Protein AF-A0A519V4B8-F1 (afdb_monomer_lite)

pLDDT: mean 92.97, std 6.03, range [62.62, 98.5]

Secondary structure (DSSP, 8-state):
-----HHHHHHHHH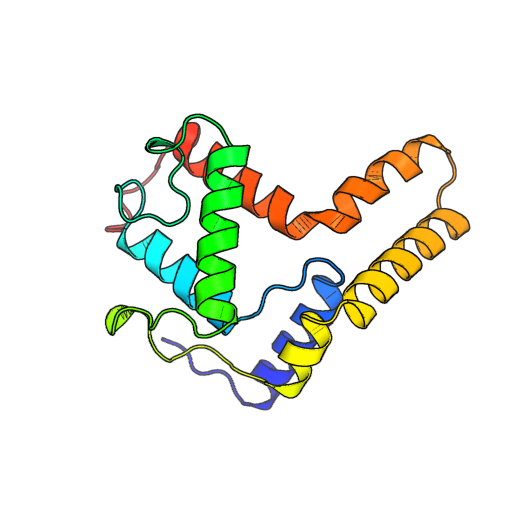HHHHHHGGG---HHHHHHHHHHHHHTTTSTT-TT-TTS-SSHHHHHHHHHHHHHHHHTT-SPPPGGG-S-S---HHHHHHHHSHHHHHHHHHHHHHHHHHH-SSGGGGGGHHHHHTHHHHHHHIIIIIHHHT---SS----

Radius of gyration: 17.46 Å; chains: 1; bounding box: 38×42×48 Å

Structure (mmCIF, N/CA/C/O backbone):
data_AF-A0A519V4B8-F1
#
_entry.id   AF-A0A519V4B8-F1
#
loop_
_atom_site.group_PDB
_atom_site.id
_atom_site.type_symbol
_atom_site.label_atom_id
_atom_site.label_alt_id
_atom_site.label_comp_id
_atom_site.label_asym_id
_atom_site.label_entity_id
_atom_site.label_seq_id
_atom_site.pdbx_PDB_ins_code
_atom_site.Cartn_x
_atom_site.Cartn_y
_atom_site.Cartn_z
_atom_site.occupancy
_atom_site.B_iso_or_equiv
_atom_site.auth_seq_id
_atom_site.auth_comp_id
_atom_site.auth_asym_id
_atom_site.auth_atom_id
_atom_site.pdbx_PDB_model_num
ATOM 1 N N . MET A 1 1 ? -24.255 -7.033 7.308 1.00 66.12 1 MET A N 1
ATOM 2 C CA . 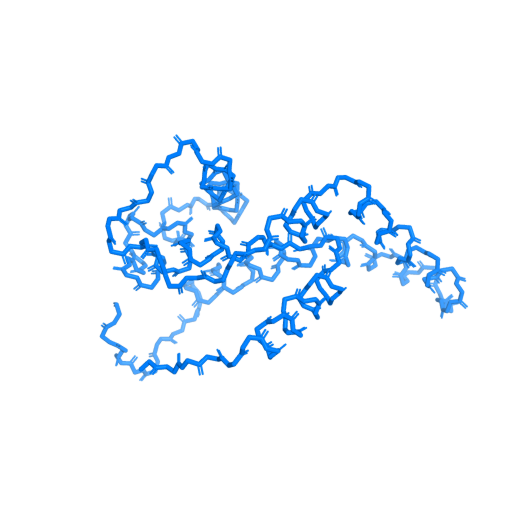MET A 1 1 ? -22.893 -7.616 7.275 1.00 66.12 1 MET A CA 1
ATOM 3 C C . MET A 1 1 ? -22.964 -8.951 6.543 1.00 66.12 1 MET A C 1
ATOM 5 O O . MET A 1 1 ? -23.899 -9.696 6.812 1.00 66.12 1 MET A O 1
ATOM 9 N N . PHE A 1 2 ? -22.061 -9.231 5.601 1.00 84.81 2 PHE A N 1
ATOM 10 C CA . PHE A 1 2 ? -22.017 -10.511 4.876 1.00 84.81 2 PHE A CA 1
ATOM 11 C C . PHE A 1 2 ? -20.913 -11.410 5.448 1.00 84.81 2 PHE A C 1
ATOM 13 O O . PHE A 1 2 ? -19.958 -10.909 6.041 1.00 84.81 2 PHE A O 1
ATOM 20 N N . LYS A 1 3 ? -21.041 -12.731 5.281 1.00 87.38 3 LYS A N 1
ATOM 21 C CA . LYS A 1 3 ? -20.014 -13.709 5.662 1.00 87.38 3 LYS A CA 1
ATOM 22 C C . LYS A 1 3 ? -19.508 -14.402 4.404 1.00 87.38 3 LYS A C 1
ATOM 24 O O . LYS A 1 3 ? -20.307 -14.908 3.622 1.00 87.38 3 LYS A O 1
ATOM 29 N N . MET A 1 4 ? -18.196 -14.391 4.207 1.00 90.38 4 MET A N 1
ATOM 30 C CA . MET A 1 4 ? -17.558 -15.055 3.079 1.00 90.38 4 MET A CA 1
ATOM 31 C C . MET A 1 4 ? -17.253 -16.513 3.440 1.00 90.38 4 MET A C 1
ATOM 33 O O . MET A 1 4 ? -16.837 -16.803 4.561 1.00 90.38 4 MET A O 1
ATOM 37 N N . GLU A 1 5 ? -17.472 -17.435 2.502 1.00 95.06 5 GLU A N 1
ATOM 38 C CA . GLU A 1 5 ? -17.044 -18.825 2.677 1.00 95.06 5 GLU A CA 1
ATOM 39 C C . GLU A 1 5 ? -15.507 -18.914 2.718 1.00 95.06 5 GLU A C 1
ATOM 41 O O . GLU A 1 5 ? -14.841 -18.173 1.985 1.00 95.06 5 GLU A O 1
ATOM 46 N N . PRO A 1 6 ? -14.912 -19.848 3.489 1.00 94.00 6 PRO A N 1
ATOM 47 C CA . PRO A 1 6 ? -13.459 -19.922 3.673 1.00 94.00 6 PRO A CA 1
ATOM 48 C C . PRO A 1 6 ? -12.660 -20.055 2.371 1.00 94.00 6 PRO A C 1
ATOM 50 O O . PRO A 1 6 ? -11.513 -19.619 2.296 1.00 94.00 6 PRO A O 1
ATOM 53 N N . PHE A 1 7 ? -13.250 -20.666 1.341 1.00 96.31 7 PHE A N 1
ATOM 54 C CA . PHE A 1 7 ? -12.639 -20.751 0.015 1.00 96.31 7 PHE A CA 1
ATOM 55 C C . PHE A 1 7 ? -12.452 -19.364 -0.610 1.00 96.31 7 PHE A C 1
ATOM 57 O O . PHE A 1 7 ? -11.348 -19.020 -1.031 1.00 96.31 7 PHE A O 1
ATOM 64 N N . TRP A 1 8 ? -13.519 -18.563 -0.642 1.00 95.88 8 TRP A N 1
ATOM 65 C CA . TRP A 1 8 ? -13.504 -17.241 -1.261 1.00 95.88 8 TRP A CA 1
ATOM 66 C C . TRP A 1 8 ? -12.639 -16.262 -0.476 1.00 95.88 8 TRP A C 1
ATOM 68 O O . TRP A 1 8 ? -11.915 -15.481 -1.087 1.00 95.88 8 TRP A O 1
ATOM 78 N N . GLU A 1 9 ? -12.632 -16.361 0.855 1.00 94.88 9 GLU A N 1
ATOM 79 C CA . GLU A 1 9 ? -11.761 -15.532 1.693 1.00 94.88 9 GLU A CA 1
ATOM 80 C C . GLU A 1 9 ? -10.293 -15.752 1.320 1.00 94.88 9 GLU A C 1
ATOM 82 O O . GLU A 1 9 ? -9.578 -14.801 1.005 1.00 94.88 9 GLU A O 1
ATOM 87 N N . LYS A 1 10 ? -9.867 -17.018 1.241 1.00 95.56 10 LYS A N 1
ATOM 88 C CA . LYS A 1 10 ? -8.503 -17.382 0.839 1.00 95.56 10 LYS A CA 1
ATOM 89 C C . LYS A 1 10 ? -8.187 -16.979 -0.598 1.00 95.56 10 LYS A C 1
ATOM 91 O O . LYS A 1 10 ? -7.086 -16.500 -0.864 1.00 95.56 10 LYS A O 1
ATOM 96 N N . PHE A 1 11 ? -9.135 -17.162 -1.515 1.00 96.69 11 PHE A N 1
ATOM 97 C CA . PHE A 1 11 ? -8.989 -16.763 -2.913 1.00 96.69 11 PHE A CA 1
ATOM 98 C C . PHE A 1 11 ? -8.705 -15.263 -3.040 1.00 96.69 11 PHE A C 1
ATOM 100 O O . PHE A 1 11 ? -7.704 -14.880 -3.646 1.00 96.69 11 PHE A O 1
ATOM 107 N N . PHE A 1 12 ? -9.524 -14.413 -2.414 1.00 96.25 12 PHE A N 1
ATOM 108 C CA . PHE A 1 12 ? -9.321 -12.965 -2.462 1.00 96.25 12 PHE A CA 1
ATOM 109 C C . PHE A 1 12 ? -8.062 -12.524 -1.717 1.00 96.25 12 PHE A C 1
ATOM 111 O O . PHE A 1 12 ? -7.394 -11.605 -2.181 1.00 96.25 12 PHE A O 1
ATOM 118 N N . TYR A 1 13 ? -7.678 -13.198 -0.630 1.00 96.31 13 TYR A N 1
ATOM 119 C CA . TYR A 1 13 ? -6.418 -12.919 0.068 1.00 96.31 13 TYR A CA 1
ATOM 120 C C . TYR A 1 13 ? -5.192 -13.175 -0.823 1.00 96.31 13 TYR A C 1
ATOM 122 O O . TYR A 1 13 ? -4.249 -12.384 -0.846 1.00 96.31 13 TYR A O 1
ATOM 130 N N . LEU A 1 14 ? -5.199 -14.273 -1.585 1.00 97.62 14 LEU A N 1
ATOM 131 C CA . LEU A 1 14 ? -4.115 -14.590 -2.517 1.00 97.62 14 LEU A CA 1
ATOM 132 C C . LEU A 1 14 ? -4.106 -13.645 -3.718 1.00 97.62 14 LEU A C 1
ATOM 134 O O . LEU A 1 14 ? -3.036 -13.189 -4.122 1.00 97.62 14 LEU A O 1
ATOM 138 N N . ILE A 1 15 ? -5.283 -13.309 -4.256 1.00 97.62 15 ILE A N 1
ATOM 139 C CA . ILE A 1 15 ? -5.388 -12.287 -5.299 1.00 97.62 15 ILE A CA 1
ATOM 140 C C . ILE A 1 15 ? -4.837 -10.963 -4.791 1.00 97.62 15 ILE A C 1
ATOM 142 O O . ILE A 1 15 ? -4.024 -10.375 -5.489 1.00 97.62 15 ILE A O 1
ATOM 146 N N . LEU A 1 16 ? -5.196 -10.538 -3.579 1.00 95.94 16 LEU A N 1
ATOM 147 C CA . LEU A 1 16 ? -4.684 -9.319 -2.959 1.00 95.94 16 LEU A CA 1
ATOM 148 C C . LEU A 1 16 ? -3.151 -9.314 -2.909 1.00 95.94 16 LEU A C 1
ATOM 150 O O . LEU A 1 16 ? -2.538 -8.326 -3.311 1.00 95.94 16 LEU A O 1
ATOM 154 N N . LEU A 1 17 ? -2.535 -10.414 -2.454 1.00 97.00 17 LEU A N 1
ATOM 155 C CA . LEU A 1 17 ? -1.076 -10.554 -2.415 1.00 97.00 17 LEU A CA 1
ATOM 156 C C . LEU A 1 17 ? -0.458 -10.328 -3.801 1.00 97.00 17 LEU A C 1
ATOM 158 O O . LEU A 1 17 ? 0.471 -9.532 -3.941 1.00 97.00 17 LEU A O 1
ATOM 162 N N . ILE A 1 18 ? -0.981 -11.015 -4.818 1.00 96.56 18 ILE A N 1
ATOM 163 C CA . ILE A 1 18 ? -0.433 -10.989 -6.179 1.00 96.56 18 ILE A CA 1
ATOM 164 C C . ILE A 1 18 ? -0.693 -9.638 -6.850 1.00 96.56 18 ILE A C 1
ATOM 166 O O . ILE A 1 18 ? 0.225 -9.044 -7.410 1.00 96.56 18 ILE A O 1
ATOM 170 N N . SER A 1 19 ? -1.926 -9.137 -6.784 1.00 95.12 19 SER A N 1
ATOM 171 C CA . SER A 1 19 ? -2.349 -7.930 -7.494 1.00 95.12 19 SER A CA 1
ATOM 172 C C . SER A 1 19 ? -1.758 -6.661 -6.891 1.00 95.12 19 SER A C 1
ATOM 174 O O . SER A 1 19 ? -1.494 -5.711 -7.621 1.00 95.12 19 SER A O 1
ATOM 176 N N . GLN A 1 20 ? -1.550 -6.620 -5.571 1.00 95.50 20 GLN A N 1
ATOM 177 C CA . GLN A 1 20 ? -0.864 -5.491 -4.941 1.00 95.50 20 GLN A CA 1
ATOM 178 C C . GLN A 1 20 ? 0.661 -5.619 -5.013 1.00 95.50 20 GLN A C 1
ATOM 180 O O . GLN A 1 20 ? 1.351 -4.599 -4.953 1.00 95.50 20 GLN A O 1
ATOM 185 N N . GLY A 1 21 ? 1.199 -6.835 -5.155 1.00 96.00 21 GLY A N 1
ATOM 186 C CA . GLY A 1 21 ? 2.622 -7.100 -5.371 1.00 96.00 21 GLY A CA 1
ATOM 187 C C . GLY A 1 21 ? 3.521 -6.363 -4.374 1.00 96.00 21 GLY A C 1
ATOM 188 O O . GLY A 1 21 ? 3.404 -6.548 -3.160 1.00 96.00 21 GLY A O 1
ATOM 189 N N . SER A 1 22 ? 4.397 -5.478 -4.868 1.00 95.75 22 SER A N 1
ATOM 190 C CA . SER A 1 22 ? 5.302 -4.674 -4.024 1.00 95.75 22 SER A CA 1
ATOM 191 C C . SER A 1 22 ? 4.588 -3.702 -3.077 1.00 95.75 22 SER A C 1
ATOM 193 O O . SER A 1 22 ? 5.196 -3.249 -2.105 1.00 95.75 22 SER A O 1
ATOM 195 N N . SER A 1 23 ? 3.320 -3.388 -3.349 1.00 95.44 23 SER A N 1
ATOM 196 C CA . SER A 1 23 ? 2.458 -2.481 -2.586 1.00 95.44 23 SER A CA 1
ATOM 197 C C . SER A 1 23 ? 1.481 -3.211 -1.656 1.00 95.44 23 SER A C 1
ATOM 199 O O . SER A 1 23 ? 0.570 -2.568 -1.144 1.00 95.44 23 SER A O 1
ATOM 201 N N . PHE A 1 24 ? 1.662 -4.517 -1.415 1.00 96.00 24 PHE A N 1
ATOM 202 C CA . PHE A 1 24 ? 0.815 -5.277 -0.492 1.00 96.00 24 PHE A CA 1
ATOM 203 C C . PHE A 1 24 ? 0.664 -4.575 0.866 1.00 96.00 24 PHE A C 1
ATOM 205 O O . PHE A 1 24 ? 1.661 -4.186 1.499 1.00 96.00 24 PHE A O 1
ATOM 212 N N . LEU A 1 25 ? -0.593 -4.440 1.290 1.00 95.06 25 LEU A N 1
ATOM 213 C CA . LEU A 1 25 ? -0.997 -3.980 2.612 1.00 95.06 25 LEU A CA 1
ATOM 214 C C . LEU A 1 25 ? -1.648 -5.131 3.377 1.00 95.06 25 LEU A C 1
ATOM 216 O O . LEU A 1 25 ? -2.570 -5.781 2.891 1.00 95.06 25 LEU A O 1
ATOM 220 N N . ASN A 1 26 ? -1.185 -5.339 4.605 1.00 96.31 26 ASN A N 1
ATOM 221 C CA . ASN A 1 26 ? -1.732 -6.317 5.528 1.00 96.31 26 ASN A CA 1
ATOM 222 C C . ASN A 1 26 ? -3.218 -6.004 5.810 1.00 96.31 26 ASN A C 1
ATOM 224 O O . ASN A 1 26 ? -3.515 -4.907 6.309 1.00 96.31 26 ASN A O 1
ATOM 228 N N . PRO A 1 27 ? -4.146 -6.943 5.544 1.00 95.88 27 PRO A N 1
ATOM 229 C CA . PRO A 1 27 ? -5.583 -6.713 5.685 1.00 95.88 27 PRO A CA 1
ATOM 230 C C . PRO A 1 27 ? -6.021 -6.256 7.070 1.00 95.88 27 PRO A C 1
ATOM 232 O O . PRO A 1 27 ? -6.847 -5.352 7.170 1.00 95.88 27 PRO A O 1
ATOM 235 N N . ARG A 1 28 ? -5.443 -6.810 8.141 1.00 96.00 28 ARG A N 1
ATOM 236 C CA . ARG A 1 28 ? -5.763 -6.401 9.514 1.00 96.00 28 ARG A CA 1
ATOM 237 C C . ARG A 1 28 ? -5.368 -4.948 9.768 1.00 96.00 28 ARG A C 1
ATOM 239 O O . ARG A 1 28 ? -6.197 -4.154 10.209 1.00 96.00 28 ARG A O 1
ATOM 246 N N . ALA A 1 29 ? -4.109 -4.591 9.506 1.00 96.06 29 ALA A N 1
ATOM 247 C CA . ALA A 1 29 ? -3.620 -3.235 9.765 1.00 96.06 29 ALA A CA 1
ATOM 248 C C . ALA A 1 29 ? -4.351 -2.195 8.899 1.00 96.06 29 ALA A C 1
ATOM 250 O O . ALA A 1 29 ? -4.693 -1.117 9.387 1.00 96.06 29 ALA A O 1
ATOM 251 N N . TYR A 1 30 ? -4.641 -2.542 7.641 1.00 95.50 30 TYR A N 1
ATOM 252 C CA . TYR A 1 30 ? -5.429 -1.705 6.742 1.00 95.50 30 TYR A CA 1
ATOM 253 C C . TYR A 1 30 ? -6.878 -1.549 7.222 1.00 95.50 30 TYR A C 1
ATOM 255 O O . TYR A 1 30 ? -7.365 -0.426 7.294 1.00 95.50 30 TYR A O 1
ATOM 263 N N . ALA A 1 31 ? -7.550 -2.636 7.617 1.00 95.81 31 ALA A N 1
ATOM 264 C CA . ALA A 1 31 ? -8.935 -2.593 8.085 1.00 95.81 31 ALA A CA 1
ATOM 265 C C . ALA A 1 31 ? -9.101 -1.734 9.345 1.00 95.81 31 ALA A C 1
ATOM 267 O O . ALA A 1 31 ? -10.064 -0.977 9.439 1.00 95.81 31 ALA A O 1
ATOM 268 N N . ILE A 1 32 ? -8.163 -1.818 10.294 1.00 96.75 32 ILE A N 1
ATOM 269 C CA . ILE A 1 32 ? -8.160 -0.962 11.489 1.00 96.75 32 ILE A CA 1
ATOM 270 C C . ILE A 1 32 ? -8.086 0.510 11.075 1.00 96.75 32 ILE A C 1
ATOM 272 O O . ILE A 1 32 ? -8.940 1.301 11.466 1.00 96.75 32 ILE A O 1
ATOM 276 N N . LEU A 1 33 ? -7.095 0.864 10.252 1.00 95.62 33 LEU A N 1
ATOM 277 C CA . LEU A 1 33 ? -6.868 2.246 9.835 1.00 95.62 33 LEU A CA 1
ATOM 278 C C . LEU A 1 33 ? -8.042 2.795 9.018 1.00 95.62 33 LEU A C 1
ATOM 280 O O . LEU A 1 33 ? -8.467 3.924 9.224 1.00 95.62 33 LEU A O 1
ATOM 284 N N . HIS A 1 34 ? -8.592 1.985 8.116 1.00 94.31 34 HIS A N 1
ATOM 285 C CA . HIS A 1 34 ? -9.714 2.384 7.277 1.00 94.31 34 HIS A CA 1
ATOM 286 C C . HIS A 1 34 ? -10.991 2.599 8.096 1.00 94.31 34 HIS A C 1
ATOM 288 O O . HIS A 1 34 ? -11.705 3.565 7.865 1.00 94.31 34 HIS A O 1
ATOM 294 N N . ARG A 1 35 ? -11.260 1.761 9.106 1.00 95.06 35 ARG A N 1
ATOM 295 C CA . ARG A 1 35 ? -12.398 1.980 10.013 1.00 95.06 35 ARG A CA 1
ATOM 296 C C . ARG A 1 35 ? -12.222 3.220 10.884 1.00 95.06 35 ARG A C 1
ATOM 298 O O . ARG A 1 35 ? -13.207 3.898 11.133 1.00 95.06 35 ARG A O 1
ATOM 305 N N . MET A 1 36 ? -10.999 3.505 11.341 1.00 95.06 36 MET A N 1
ATOM 306 C CA . MET A 1 36 ? -10.714 4.748 12.065 1.00 95.06 36 MET A CA 1
ATOM 307 C C . MET A 1 36 ? -10.990 5.969 11.194 1.00 95.06 36 MET A C 1
ATOM 309 O O . MET A 1 36 ? -11.561 6.929 11.685 1.00 95.06 36 MET A O 1
ATOM 313 N N . HIS A 1 37 ? -10.604 5.916 9.919 1.00 94.00 37 HIS A N 1
ATOM 314 C CA . HIS A 1 37 ? -10.905 6.978 8.968 1.00 94.00 37 HIS A CA 1
ATOM 315 C C . HIS A 1 37 ? -12.409 7.190 8.814 1.00 94.00 37 HIS A C 1
ATOM 317 O O . HIS A 1 37 ? -12.871 8.291 9.055 1.00 94.00 37 HIS A O 1
ATOM 323 N N . HIS A 1 38 ? -13.181 6.133 8.539 1.00 91.75 38 HIS A N 1
ATOM 324 C CA . HIS A 1 38 ? -14.642 6.254 8.447 1.00 91.75 38 HIS A CA 1
ATOM 325 C C . HIS A 1 38 ? -15.282 6.77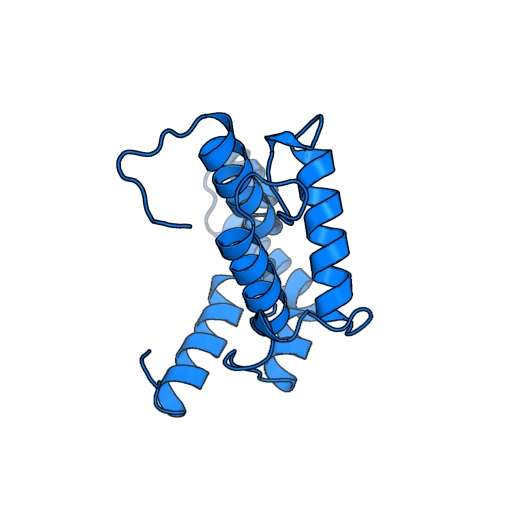6 9.735 1.00 91.75 38 HIS A C 1
ATOM 327 O O . HIS A 1 38 ? -16.165 7.604 9.668 1.00 91.75 38 HIS A O 1
ATOM 333 N N . ALA A 1 39 ? -14.840 6.324 10.910 1.00 93.38 39 ALA A N 1
ATOM 334 C CA . ALA A 1 39 ? -15.452 6.730 12.179 1.00 93.38 39 ALA A CA 1
ATOM 335 C C . ALA A 1 39 ? -15.061 8.141 12.653 1.00 93.38 39 ALA A C 1
ATOM 337 O O . ALA A 1 39 ? -15.665 8.659 13.592 1.00 93.38 39 ALA A O 1
ATOM 338 N N . TYR A 1 40 ? -13.987 8.706 12.102 1.00 92.75 40 TYR A N 1
ATOM 339 C CA . TYR A 1 40 ? -13.405 9.972 12.543 1.00 92.75 40 TYR A CA 1
ATOM 340 C C . TYR A 1 40 ? -13.131 10.918 11.378 1.00 92.75 40 TYR A C 1
ATOM 342 O O . TYR A 1 40 ? -12.295 11.813 11.539 1.00 92.75 40 TYR A O 1
ATOM 350 N N . SER A 1 41 ? -13.783 10.710 10.234 1.00 89.31 41 SER A N 1
ATOM 351 C CA . SER A 1 41 ? -13.456 11.389 8.983 1.00 89.31 41 SER A CA 1
ATOM 352 C C . SER A 1 41 ? -13.432 12.897 9.188 1.00 89.31 41 SER A C 1
ATOM 354 O O . SER A 1 41 ? -14.302 13.472 9.840 1.00 89.31 41 SER A O 1
ATOM 356 N N . ASP A 1 42 ? -12.373 13.537 8.699 1.00 87.06 42 ASP A N 1
ATOM 357 C CA . ASP A 1 42 ? -12.188 14.990 8.778 1.00 87.06 42 ASP A CA 1
ATOM 358 C C . ASP A 1 42 ? -12.184 15.595 10.195 1.00 87.06 42 ASP A C 1
ATOM 360 O O . ASP A 1 42 ? -12.271 16.812 10.381 1.00 87.06 42 ASP A O 1
ATOM 364 N N . THR A 1 43 ? -11.936 14.757 11.204 1.00 91.12 43 THR A N 1
ATOM 365 C CA . THR A 1 43 ? -11.600 15.169 12.572 1.00 91.12 43 THR A CA 1
ATOM 366 C C . THR A 1 43 ? -10.113 14.959 12.877 1.00 91.12 43 THR A C 1
ATOM 368 O O . THR A 1 43 ? -9.398 14.257 12.165 1.00 91.12 43 THR A O 1
ATOM 371 N N . GLU A 1 44 ? -9.632 15.510 13.995 1.00 89.88 44 GLU A N 1
ATOM 372 C CA . GLU A 1 44 ? -8.239 15.337 14.449 1.00 89.88 44 GLU A CA 1
ATOM 373 C C . GLU A 1 44 ? -7.842 13.872 14.701 1.00 89.88 44 GLU A C 1
ATOM 375 O O . GLU A 1 44 ? -6.654 13.550 14.763 1.00 89.88 44 GLU A O 1
ATOM 380 N N . LYS A 1 45 ? -8.825 12.980 14.882 1.00 89.81 45 LYS A N 1
ATOM 381 C CA . LYS A 1 45 ? -8.598 11.547 15.111 1.00 89.81 45 LYS A CA 1
ATOM 382 C C . LYS A 1 45 ? -8.467 10.746 13.814 1.00 89.81 45 LYS A C 1
ATOM 384 O O . LYS A 1 45 ? -8.104 9.569 13.877 1.00 89.81 45 LYS A O 1
ATOM 389 N N . ASP A 1 46 ? -8.743 11.356 12.662 1.00 90.50 46 ASP A N 1
ATOM 390 C CA . ASP A 1 46 ? -8.587 10.711 11.367 1.00 90.50 46 ASP A CA 1
ATOM 391 C C . ASP A 1 46 ? -7.101 10.378 11.108 1.00 90.50 46 ASP A C 1
ATOM 393 O O . ASP A 1 46 ? -6.241 11.267 11.151 1.00 90.50 46 ASP A O 1
ATOM 397 N N . PRO A 1 47 ? -6.757 9.116 10.794 1.00 86.38 47 PRO A N 1
ATOM 398 C CA . PRO A 1 47 ? -5.396 8.716 10.445 1.00 86.38 47 PRO A CA 1
ATOM 399 C C . PRO A 1 47 ? -4.767 9.429 9.243 1.00 86.38 47 PRO A C 1
ATOM 401 O O . PRO A 1 47 ? -3.543 9.334 9.055 1.00 86.38 47 PRO A O 1
ATOM 404 N N . HIS A 1 48 ? -5.572 10.056 8.391 1.00 90.12 48 HIS A N 1
ATOM 405 C CA . HIS A 1 48 ? -5.132 10.695 7.158 1.00 90.12 48 HIS A CA 1
ATOM 406 C C . HIS A 1 48 ? -6.057 11.825 6.684 1.00 90.12 48 HIS A C 1
ATOM 408 O O . HIS A 1 48 ? -6.172 12.027 5.477 1.00 90.12 48 HIS A O 1
ATOM 414 N N . SER A 1 49 ? -6.666 12.603 7.588 1.00 89.56 49 SER A N 1
ATOM 415 C CA . SER A 1 49 ? -7.404 13.794 7.146 1.00 89.56 49 SER A CA 1
ATOM 416 C C . SER A 1 49 ? -6.430 14.898 6.711 1.00 89.56 49 SER A C 1
ATOM 418 O O . SER A 1 49 ? -5.590 15.337 7.506 1.00 89.56 49 SER A O 1
ATOM 420 N N . PRO A 1 50 ? -6.536 15.421 5.478 1.00 89.06 50 PRO A N 1
ATOM 421 C CA . PRO A 1 50 ? -5.635 16.449 4.965 1.00 89.06 50 PRO A CA 1
ATOM 422 C C . PRO A 1 50 ? -5.824 17.827 5.619 1.00 89.06 50 PRO A C 1
ATOM 424 O O . PRO A 1 50 ? -5.014 18.728 5.371 1.00 89.06 50 PRO A O 1
ATOM 427 N N . HIS A 1 51 ? -6.867 18.018 6.433 1.00 86.62 51 HIS A N 1
ATOM 428 C CA . HIS A 1 51 ? -7.134 19.273 7.141 1.00 86.62 51 HIS A CA 1
ATOM 429 C C . HIS A 1 51 ? -6.164 19.521 8.303 1.00 86.62 51 HIS A C 1
ATOM 431 O O . HIS A 1 51 ? -5.893 20.676 8.635 1.00 86.62 51 HIS A O 1
ATOM 437 N N . PHE A 1 52 ? -5.572 18.459 8.860 1.00 90.44 52 PHE A N 1
ATOM 438 C CA . PHE A 1 52 ? -4.679 18.535 10.024 1.00 90.44 52 PHE A CA 1
ATOM 439 C C . PHE A 1 52 ? -3.192 18.385 9.674 1.00 90.44 52 PHE A C 1
ATOM 441 O O . PHE A 1 52 ? -2.336 18.377 10.560 1.00 90.44 52 PHE A O 1
ATOM 448 N N . PHE A 1 53 ? -2.851 18.319 8.382 1.00 90.25 53 PHE A N 1
ATOM 449 C CA . PHE A 1 53 ? -1.468 18.252 7.908 1.00 90.25 53 PHE A CA 1
ATOM 450 C C . PHE A 1 53 ? -1.126 19.416 6.977 1.00 90.25 53 PHE A C 1
ATOM 452 O O . PHE A 1 53 ? -1.930 19.866 6.162 1.00 90.25 53 PHE A O 1
ATOM 459 N N . LYS A 1 54 ? 0.123 19.888 7.070 1.00 89.50 54 LYS A N 1
ATOM 460 C CA . LYS A 1 54 ? 0.640 20.979 6.227 1.00 89.50 54 LYS A CA 1
ATOM 461 C C . LYS A 1 54 ? 0.725 20.579 4.753 1.00 89.50 54 LYS A C 1
ATOM 463 O O . LYS A 1 54 ? 0.452 21.394 3.876 1.00 89.50 54 LYS A O 1
ATOM 468 N N . ASP A 1 55 ? 1.095 19.330 4.493 1.00 91.88 55 ASP A N 1
ATOM 469 C CA . ASP A 1 55 ? 1.336 18.791 3.160 1.00 91.88 55 ASP A CA 1
ATOM 470 C C . ASP A 1 55 ? 1.055 17.279 3.102 1.00 91.88 55 ASP A C 1
ATOM 472 O O . ASP A 1 55 ? 0.940 16.601 4.130 1.00 91.88 55 ASP A O 1
ATOM 476 N N . VAL A 1 56 ? 0.947 16.757 1.876 1.00 90.88 56 VAL A N 1
ATOM 477 C CA . VAL A 1 56 ? 0.612 15.351 1.611 1.00 90.88 56 VAL A CA 1
ATOM 478 C C . VAL A 1 56 ? 1.681 14.384 2.122 1.00 90.88 56 VAL A C 1
ATOM 480 O O . VAL A 1 56 ? 1.353 13.279 2.546 1.00 90.88 56 VAL A O 1
ATOM 483 N N . PHE A 1 57 ? 2.955 14.783 2.149 1.00 92.12 57 PHE A N 1
ATOM 484 C CA . PHE A 1 57 ? 4.028 13.918 2.636 1.00 92.12 57 PHE A CA 1
ATOM 485 C C . PHE A 1 57 ? 3.950 13.753 4.152 1.00 92.12 57 PHE A C 1
ATOM 487 O O . PHE A 1 57 ? 4.072 12.632 4.647 1.00 92.12 57 PHE A O 1
ATOM 494 N N . GLY A 1 58 ? 3.695 14.841 4.883 1.00 92.81 58 GLY A N 1
ATOM 495 C CA . GLY A 1 58 ? 3.477 14.821 6.328 1.00 92.81 58 GLY A CA 1
ATOM 496 C C . GLY A 1 58 ? 2.328 13.894 6.718 1.00 92.81 58 GLY A C 1
ATOM 497 O O . GLY A 1 58 ? 2.509 13.030 7.580 1.00 92.81 58 GLY A O 1
ATOM 498 N N . MET A 1 59 ? 1.197 14.009 6.014 1.00 94.00 59 MET A N 1
ATOM 499 C CA . MET A 1 59 ? 0.050 13.112 6.181 1.00 94.00 59 MET A CA 1
ATOM 500 C C . MET A 1 59 ? 0.457 11.656 5.932 1.00 94.00 59 MET A C 1
ATOM 502 O O . MET A 1 59 ? 0.364 10.827 6.831 1.00 94.00 59 MET A O 1
ATOM 506 N N . MET A 1 60 ? 1.016 11.348 4.757 1.00 93.50 60 MET A N 1
ATOM 507 C CA . MET A 1 60 ? 1.380 9.977 4.384 1.00 93.50 60 MET A CA 1
ATOM 508 C C . MET A 1 60 ? 2.400 9.338 5.336 1.00 93.50 60 MET A C 1
ATOM 510 O O . MET A 1 60 ? 2.316 8.139 5.615 1.00 93.50 60 MET A O 1
ATOM 514 N N . ILE A 1 61 ? 3.358 10.108 5.863 1.00 93.75 61 ILE A N 1
ATOM 515 C CA . ILE A 1 61 ? 4.321 9.621 6.861 1.00 93.75 61 ILE A CA 1
ATOM 516 C C . ILE A 1 61 ? 3.615 9.305 8.183 1.00 93.75 61 ILE A C 1
ATOM 518 O O . ILE A 1 61 ? 3.871 8.245 8.760 1.00 93.75 61 ILE A O 1
ATOM 522 N N . ALA A 1 62 ? 2.727 10.180 8.660 1.00 93.44 62 ALA A N 1
ATOM 523 C CA . ALA A 1 62 ? 1.957 9.940 9.880 1.00 93.44 62 ALA A CA 1
ATOM 524 C C . ALA A 1 62 ? 1.069 8.693 9.741 1.00 93.44 62 ALA A C 1
ATOM 526 O O . ALA A 1 62 ? 1.136 7.786 10.578 1.00 93.44 62 ALA A O 1
ATOM 527 N N . THR A 1 63 ? 0.343 8.582 8.627 1.00 94.62 63 THR A N 1
ATOM 528 C CA . THR A 1 63 ? -0.493 7.426 8.279 1.00 94.62 63 THR A CA 1
ATOM 529 C C . THR A 1 63 ? 0.325 6.141 8.215 1.00 94.62 63 THR A C 1
ATOM 531 O O . THR A 1 63 ? -0.050 5.135 8.819 1.00 94.62 63 THR A O 1
ATOM 534 N N . LYS A 1 64 ? 1.493 6.168 7.556 1.00 94.31 64 LYS A N 1
ATOM 535 C CA . LYS A 1 64 ? 2.430 5.037 7.520 1.00 94.31 64 LYS A CA 1
ATOM 536 C C . LYS A 1 64 ? 2.875 4.645 8.926 1.00 94.31 64 LYS A C 1
ATOM 538 O O . LYS A 1 64 ? 2.909 3.459 9.239 1.00 94.31 64 LYS A O 1
ATOM 543 N N . ASN A 1 65 ? 3.255 5.603 9.768 1.00 95.94 65 ASN A N 1
ATOM 544 C CA . ASN A 1 65 ? 3.737 5.310 11.117 1.00 95.94 65 ASN A CA 1
ATOM 545 C C . ASN A 1 65 ? 2.650 4.643 11.965 1.00 95.94 65 ASN A C 1
ATOM 547 O O . ASN A 1 65 ? 2.928 3.646 12.634 1.00 95.94 65 ASN A O 1
ATOM 551 N N . MET A 1 66 ? 1.410 5.127 11.879 1.00 95.62 66 MET A N 1
ATOM 552 C CA . MET A 1 66 ? 0.282 4.504 12.566 1.00 95.62 66 MET A CA 1
ATOM 553 C C . MET A 1 66 ? -0.044 3.115 12.007 1.00 95.62 66 MET A C 1
ATOM 555 O O . MET A 1 66 ? -0.164 2.165 12.781 1.00 95.62 66 MET A O 1
ATOM 559 N N . TYR A 1 67 ? -0.074 2.955 10.680 1.00 95.81 67 TYR A N 1
ATOM 560 C CA . TYR A 1 67 ? -0.194 1.644 10.038 1.00 95.81 67 TYR A CA 1
ATOM 561 C C . TYR A 1 67 ? 0.872 0.666 10.559 1.00 95.81 67 TYR A C 1
ATOM 563 O O . TYR A 1 67 ? 0.552 -0.448 10.966 1.00 95.81 67 TYR A O 1
ATOM 571 N N . MET A 1 68 ? 2.138 1.093 10.626 1.00 96.56 68 MET A N 1
ATOM 572 C CA . MET A 1 68 ? 3.239 0.259 11.117 1.00 96.56 68 MET A CA 1
ATOM 573 C C . MET A 1 68 ? 3.104 -0.092 12.601 1.00 96.56 68 MET A C 1
ATOM 575 O O . MET A 1 68 ? 3.563 -1.163 13.006 1.00 96.56 68 MET A O 1
ATOM 579 N N . ASN A 1 69 ? 2.498 0.776 13.414 1.00 97.25 69 ASN A N 1
ATOM 580 C CA . ASN A 1 69 ? 2.218 0.479 14.815 1.00 97.25 69 ASN A CA 1
ATOM 581 C C . ASN A 1 69 ? 1.178 -0.635 14.951 1.00 97.25 69 ASN A C 1
ATOM 583 O O . ASN A 1 69 ? 1.408 -1.568 15.719 1.00 97.25 69 ASN A O 1
ATOM 587 N N . TYR A 1 70 ? 0.099 -0.597 14.167 1.00 96.38 70 TYR A N 1
ATOM 588 C CA . TYR A 1 70 ? -0.899 -1.669 14.173 1.00 96.38 70 TYR A CA 1
ATOM 589 C C . TYR A 1 70 ? -0.369 -2.960 13.558 1.00 96.38 70 TYR A C 1
ATOM 591 O O . TYR A 1 70 ? -0.550 -4.027 14.146 1.00 96.38 70 TYR A O 1
ATOM 599 N N . LEU A 1 71 ? 0.350 -2.869 12.435 1.00 96.06 71 LEU A N 1
ATOM 600 C CA . LEU A 1 71 ? 0.976 -4.016 11.777 1.00 96.06 71 LEU A CA 1
ATOM 601 C C . LEU A 1 71 ? 1.908 -4.775 12.725 1.00 96.06 71 LEU A C 1
ATOM 603 O O . LEU A 1 71 ? 1.872 -5.997 12.798 1.00 96.06 71 LEU A O 1
ATOM 607 N N . LYS A 1 72 ? 2.740 -4.043 13.471 1.00 95.94 72 LYS A N 1
ATOM 608 C CA . LYS A 1 72 ? 3.708 -4.621 14.413 1.00 95.94 72 LYS A CA 1
ATOM 609 C C . LYS A 1 72 ? 3.129 -4.867 15.807 1.00 95.94 72 LYS A C 1
ATOM 611 O O . LYS A 1 72 ? 3.906 -5.134 16.717 1.00 95.94 72 LYS A O 1
ATOM 616 N N . HIS A 1 73 ? 1.810 -4.742 15.983 1.00 95.06 73 HIS A N 1
ATOM 617 C CA . HIS A 1 73 ? 1.129 -4.914 17.271 1.00 95.06 73 HIS A CA 1
ATOM 618 C C . HIS A 1 73 ? 1.740 -4.063 18.406 1.00 95.06 73 HIS A C 1
ATOM 620 O O . HIS A 1 73 ? 1.797 -4.482 19.556 1.00 95.06 73 HIS A O 1
ATOM 626 N N . LYS A 1 74 ? 2.232 -2.860 18.085 1.00 96.88 74 LYS A N 1
ATOM 627 C CA . LYS A 1 74 ? 2.798 -1.921 19.070 1.00 96.88 74 LYS A CA 1
ATOM 628 C C . LYS A 1 74 ? 1.7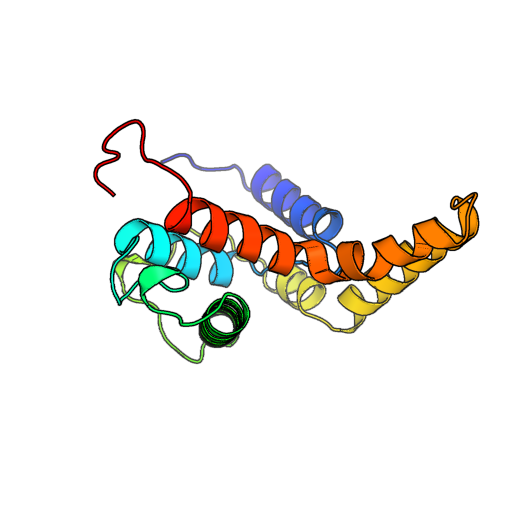27 -1.148 19.830 1.00 96.88 74 LYS A C 1
ATOM 630 O O . LYS A 1 74 ? 1.990 -0.652 20.918 1.00 96.88 74 LYS A O 1
ATOM 635 N N . ILE A 1 75 ? 0.563 -0.989 19.206 1.00 94.81 75 ILE A N 1
ATOM 636 C CA . ILE A 1 75 ? -0.594 -0.292 19.753 1.00 94.81 75 ILE A CA 1
ATOM 637 C C . ILE A 1 75 ? -1.791 -1.216 19.580 1.00 94.81 75 ILE A C 1
ATOM 639 O O . ILE A 1 75 ? -2.005 -1.774 18.500 1.00 94.81 75 ILE A O 1
ATOM 643 N N . GLU A 1 76 ? -2.561 -1.362 20.649 1.00 94.56 76 GLU A N 1
ATOM 644 C CA . GLU A 1 76 ? -3.848 -2.038 20.606 1.00 94.56 76 GLU A CA 1
ATOM 645 C C . GLU A 1 76 ? -4.909 -1.075 20.055 1.00 94.56 76 GLU A C 1
ATOM 647 O O . GLU A 1 76 ? -5.081 0.007 20.619 1.00 94.56 76 GLU A O 1
ATOM 652 N N . PRO A 1 77 ? -5.626 -1.427 18.972 1.00 94.69 77 PRO A N 1
ATOM 653 C CA . PRO A 1 77 ? -6.691 -0.582 18.432 1.00 94.69 77 PRO A CA 1
ATOM 654 C C . PRO A 1 77 ? -7.836 -0.429 19.437 1.00 94.69 77 PRO A C 1
ATOM 656 O O . PRO A 1 77 ? -8.003 -1.269 20.322 1.00 94.69 77 PRO A O 1
ATOM 659 N N . GLU A 1 78 ? -8.664 0.604 19.311 1.00 94.62 78 GLU A N 1
ATOM 660 C CA . GLU A 1 78 ? -9.851 0.743 20.165 1.00 94.62 78 GLU A CA 1
ATOM 661 C C . GLU A 1 78 ? -10.826 -0.435 19.971 1.00 94.62 78 GLU A C 1
ATOM 663 O O . GLU A 1 78 ? -10.848 -1.034 18.890 1.00 94.62 78 GLU A O 1
ATOM 668 N N . PRO A 1 79 ? -11.652 -0.788 20.978 1.00 95.75 79 PRO A N 1
ATOM 669 C CA . PRO A 1 79 ? -12.586 -1.912 20.881 1.00 95.75 79 PRO A CA 1
ATOM 670 C C . PRO A 1 79 ? -13.479 -1.885 19.633 1.00 95.75 79 PRO A C 1
ATOM 672 O O . PRO A 1 79 ? -13.721 -2.938 19.049 1.00 95.75 79 PRO A O 1
ATOM 675 N N . ALA A 1 80 ? -13.892 -0.695 19.183 1.00 92.56 80 ALA A N 1
ATOM 676 C CA . ALA A 1 80 ? -14.712 -0.503 17.985 1.00 92.56 80 ALA A CA 1
ATOM 677 C C . ALA A 1 80 ? -14.028 -0.958 16.680 1.00 92.56 80 ALA A C 1
ATOM 679 O O . ALA A 1 80 ? -14.701 -1.320 15.717 1.00 92.56 80 ALA A O 1
ATOM 680 N N . PHE A 1 81 ? -12.693 -0.987 16.641 1.00 95.19 81 PHE A N 1
ATOM 681 C CA . PHE A 1 81 ? -11.919 -1.320 15.441 1.00 95.19 81 PHE A CA 1
ATOM 682 C C . PHE A 1 81 ? -11.356 -2.748 15.461 1.00 95.19 81 PHE A C 1
ATOM 684 O O . PHE A 1 81 ? -10.675 -3.151 14.516 1.00 95.19 81 PHE A O 1
ATOM 691 N N . ARG A 1 82 ? -11.630 -3.534 16.511 1.00 93.56 82 ARG A N 1
ATOM 692 C CA . ARG A 1 82 ? -11.118 -4.905 16.688 1.00 93.56 82 ARG A CA 1
ATOM 693 C C . ARG A 1 82 ? -11.982 -5.952 15.983 1.00 93.56 82 ARG A C 1
ATOM 695 O O . ARG A 1 82 ? -13.202 -5.845 15.934 1.00 93.56 82 ARG A O 1
ATOM 702 N N . GLY A 1 83 ? -11.331 -7.018 15.514 1.00 90.94 83 GLY A N 1
ATOM 703 C CA . GLY A 1 83 ? -11.989 -8.207 14.968 1.00 90.94 83 GLY A CA 1
ATOM 704 C C . GLY A 1 83 ? -12.676 -7.995 13.616 1.00 90.94 83 GLY A C 1
ATOM 705 O O . GLY A 1 83 ? -12.640 -6.915 13.027 1.00 90.94 83 GLY A O 1
ATOM 706 N N . ASN A 1 84 ? -13.315 -9.051 13.108 1.00 90.06 84 ASN A N 1
ATOM 707 C CA . ASN A 1 84 ? -14.031 -9.049 11.825 1.00 90.06 84 ASN A CA 1
ATOM 708 C C . ASN A 1 84 ? -13.182 -8.571 10.630 1.00 90.06 84 ASN A C 1
ATOM 710 O O . ASN A 1 84 ? -13.698 -7.930 9.718 1.00 90.06 84 ASN A O 1
ATOM 714 N N . TYR A 1 85 ? -11.877 -8.823 10.653 1.00 91.75 85 TYR A N 1
ATOM 715 C CA . TYR A 1 85 ? -10.989 -8.710 9.499 1.00 91.75 85 TYR A CA 1
ATOM 716 C C . TYR A 1 85 ? -10.331 -10.073 9.268 1.00 91.75 85 TYR A C 1
ATOM 718 O O . TYR A 1 85 ? -10.094 -10.793 10.241 1.00 91.75 85 TYR A O 1
ATOM 726 N N . PRO A 1 86 ? -10.078 -10.459 8.008 1.00 91.44 86 PRO A N 1
ATOM 727 C CA . PRO A 1 86 ? -9.406 -11.714 7.726 1.00 91.44 86 PRO A CA 1
ATOM 728 C C . PRO A 1 86 ? -7.933 -11.609 8.139 1.00 91.44 86 PRO A C 1
ATOM 730 O O . PRO A 1 86 ? -7.303 -10.564 7.970 1.00 91.44 86 PRO A O 1
ATOM 733 N N . GLU A 1 87 ? -7.383 -12.704 8.654 1.00 94.31 87 GLU A N 1
ATOM 734 C CA . GLU A 1 87 ? -5.962 -12.830 8.977 1.00 94.31 87 GLU A CA 1
ATOM 735 C C . GLU A 1 87 ? -5.417 -14.124 8.384 1.00 94.31 87 GLU A C 1
ATOM 737 O O . GLU A 1 87 ? -5.992 -15.202 8.568 1.00 94.31 87 GLU A O 1
ATOM 742 N N . TRP A 1 88 ? -4.272 -14.037 7.711 1.00 96.56 88 TRP A N 1
ATOM 743 C CA . TRP A 1 88 ? -3.558 -15.213 7.234 1.00 96.56 88 TRP A CA 1
ATOM 744 C C . TRP A 1 88 ? -2.057 -15.046 7.488 1.00 96.56 88 TRP A C 1
ATOM 746 O O . TRP A 1 88 ? -1.310 -14.671 6.582 1.00 96.56 88 TRP A O 1
ATOM 756 N N . PRO A 1 89 ? -1.567 -15.426 8.688 1.00 95.25 89 PRO A N 1
ATOM 757 C CA . PRO A 1 89 ? -0.217 -15.086 9.149 1.00 95.25 89 PRO A CA 1
ATOM 758 C C . PRO A 1 89 ? 0.923 -15.498 8.211 1.00 95.25 89 PRO A C 1
ATOM 760 O O . PRO A 1 89 ? 1.961 -14.839 8.155 1.00 95.25 89 PRO A O 1
ATOM 763 N N . LEU A 1 90 ? 0.755 -16.606 7.481 1.00 96.50 90 LEU A N 1
ATOM 764 C CA . LEU A 1 90 ? 1.730 -17.054 6.489 1.00 96.50 90 LEU A CA 1
ATOM 765 C C . LEU A 1 90 ? 1.791 -16.102 5.286 1.00 96.50 90 LEU A C 1
ATOM 767 O O . LEU A 1 90 ? 2.878 -15.672 4.911 1.00 96.50 90 LEU A O 1
ATOM 771 N N . VAL A 1 91 ? 0.637 -15.780 4.699 1.00 97.25 91 VAL A N 1
ATOM 772 C CA . VAL A 1 91 ? 0.524 -14.895 3.530 1.00 97.25 91 VAL A CA 1
ATOM 773 C C . VAL A 1 91 ? 0.932 -13.474 3.900 1.00 97.25 91 VAL A C 1
ATOM 775 O O . VAL A 1 91 ? 1.695 -12.854 3.164 1.00 97.25 91 VAL A O 1
ATOM 778 N N . ASP A 1 92 ? 0.528 -13.006 5.079 1.00 96.75 92 ASP A N 1
ATOM 779 C CA . ASP A 1 92 ? 0.927 -11.705 5.617 1.00 96.75 92 ASP A CA 1
ATOM 780 C C . ASP A 1 92 ? 2.447 -11.585 5.728 1.00 96.75 92 ASP A C 1
ATOM 782 O O . ASP A 1 92 ? 3.046 -10.646 5.209 1.00 96.75 92 ASP A O 1
ATOM 786 N N . ARG A 1 93 ? 3.104 -12.590 6.324 1.00 96.56 93 ARG A N 1
ATOM 787 C CA . ARG A 1 93 ? 4.567 -12.609 6.446 1.00 96.56 93 ARG A CA 1
ATOM 788 C C . ARG A 1 93 ? 5.260 -12.599 5.085 1.00 96.56 93 ARG A C 1
ATOM 790 O O . ARG A 1 93 ? 6.317 -11.983 4.958 1.00 96.56 93 ARG A O 1
ATOM 797 N N . ILE A 1 94 ? 4.693 -13.283 4.088 1.00 97.38 94 ILE A N 1
ATOM 798 C CA . ILE A 1 94 ? 5.208 -13.263 2.714 1.00 97.38 94 ILE A CA 1
ATOM 799 C C . ILE A 1 94 ? 5.070 -11.852 2.138 1.00 97.38 94 ILE A C 1
ATOM 801 O O . ILE A 1 94 ? 6.086 -11.268 1.759 1.00 97.38 94 ILE A O 1
ATOM 805 N N . GLY A 1 95 ? 3.860 -11.287 2.128 1.00 95.81 95 GLY A N 1
ATOM 806 C CA . GLY A 1 95 ? 3.578 -9.973 1.545 1.00 95.81 95 GLY A CA 1
ATOM 807 C C . GLY A 1 95 ? 4.338 -8.820 2.206 1.00 95.81 95 GLY A C 1
ATOM 808 O O . GLY A 1 95 ? 4.764 -7.881 1.531 1.00 95.81 95 GLY A O 1
ATOM 809 N N . ASP A 1 96 ? 4.593 -8.914 3.512 1.00 94.88 96 ASP A N 1
ATOM 810 C CA . ASP A 1 96 ? 5.366 -7.919 4.258 1.00 94.88 96 ASP A CA 1
ATOM 811 C C . ASP A 1 96 ? 6.887 -8.078 4.116 1.00 94.88 96 ASP A C 1
ATOM 813 O O . ASP A 1 96 ? 7.641 -7.167 4.472 1.00 94.88 96 ASP A O 1
ATOM 817 N N . SER A 1 97 ? 7.366 -9.199 3.573 1.00 96.88 97 SER A N 1
ATOM 818 C CA . SER A 1 97 ? 8.799 -9.455 3.433 1.00 96.88 97 SER A CA 1
ATOM 819 C C . SER A 1 97 ? 9.453 -8.596 2.345 1.00 96.88 97 SER A C 1
ATOM 821 O O . SER A 1 97 ? 8.898 -8.348 1.273 1.00 96.88 97 SER A O 1
ATOM 823 N N . TRP A 1 98 ? 10.712 -8.210 2.577 1.00 96.62 98 TRP A N 1
ATOM 824 C CA . TRP A 1 98 ? 11.533 -7.578 1.541 1.00 96.62 98 TRP A CA 1
ATOM 825 C C . TRP A 1 98 ? 11.766 -8.490 0.338 1.00 96.62 98 TRP A C 1
ATOM 827 O O . TRP A 1 98 ? 11.845 -7.994 -0.779 1.00 96.62 98 TRP A O 1
ATOM 837 N N . ILE A 1 99 ? 11.826 -9.808 0.550 1.00 97.94 99 ILE A N 1
ATOM 838 C CA . ILE A 1 99 ? 12.002 -10.785 -0.530 1.00 97.94 99 ILE A CA 1
ATOM 839 C C . ILE A 1 99 ? 10.839 -10.682 -1.518 1.00 97.94 99 ILE A C 1
ATOM 841 O O . ILE A 1 99 ? 11.082 -10.549 -2.715 1.00 97.94 99 ILE A O 1
ATOM 845 N N . TRP A 1 100 ? 9.591 -10.671 -1.036 1.00 97.31 100 TRP A N 1
ATOM 846 C CA . TRP A 1 100 ? 8.414 -10.504 -1.892 1.00 97.31 100 TRP A CA 1
ATOM 847 C C . TRP A 1 100 ? 8.423 -9.160 -2.623 1.00 97.31 100 TRP A C 1
ATOM 849 O O . TRP A 1 100 ? 8.282 -9.117 -3.846 1.00 97.31 100 TRP A O 1
ATOM 859 N N . ARG A 1 101 ? 8.659 -8.062 -1.892 1.00 96.62 101 ARG A N 1
ATOM 860 C CA . ARG A 1 101 ? 8.644 -6.703 -2.459 1.00 96.62 101 ARG A CA 1
ATOM 861 C C . ARG A 1 101 ? 9.713 -6.512 -3.537 1.00 96.62 101 ARG A C 1
ATOM 863 O O . ARG A 1 101 ? 9.410 -5.970 -4.597 1.00 96.62 101 ARG A O 1
ATOM 870 N N . ILE A 1 102 ? 10.933 -7.000 -3.297 1.00 97.75 102 ILE A N 1
ATOM 871 C CA . ILE A 1 102 ? 12.033 -6.965 -4.272 1.00 97.75 102 ILE A CA 1
ATOM 872 C C . ILE A 1 102 ? 11.727 -7.882 -5.456 1.00 97.75 102 ILE A C 1
ATOM 874 O O . ILE A 1 102 ? 11.931 -7.469 -6.592 1.00 97.75 102 ILE A O 1
ATOM 878 N N . SER A 1 103 ? 11.189 -9.083 -5.222 1.00 98.00 103 SER A N 1
ATOM 879 C CA . SER A 1 103 ? 10.819 -10.006 -6.306 1.00 98.00 103 SER A CA 1
ATOM 880 C C . SER A 1 103 ? 9.770 -9.393 -7.234 1.00 98.00 103 SER A C 1
ATOM 882 O O . SER A 1 103 ? 9.930 -9.449 -8.449 1.00 98.00 103 SER A O 1
ATOM 884 N N . CYS A 1 104 ? 8.747 -8.729 -6.683 1.00 97.94 104 CYS A N 1
ATOM 885 C CA . CYS A 1 104 ? 7.770 -7.981 -7.475 1.00 97.94 104 CYS A CA 1
ATOM 886 C C . CYS A 1 104 ? 8.434 -6.830 -8.241 1.00 97.94 104 CYS A C 1
ATOM 888 O O . CYS A 1 104 ? 8.184 -6.665 -9.429 1.00 97.94 104 CYS A O 1
ATOM 890 N N . GLY A 1 105 ? 9.321 -6.065 -7.595 1.00 97.81 105 GLY A N 1
ATOM 891 C CA . GLY A 1 105 ? 10.051 -4.981 -8.256 1.00 97.81 105 GLY A CA 1
ATOM 892 C C . GLY A 1 105 ? 10.910 -5.465 -9.429 1.00 97.81 105 GLY A C 1
ATOM 893 O O . GLY A 1 105 ? 10.865 -4.882 -10.509 1.00 97.81 105 GLY A O 1
ATOM 894 N N . LEU A 1 106 ? 11.640 -6.569 -9.252 1.00 98.31 106 LEU A N 1
ATOM 895 C CA . LEU A 1 106 ? 12.422 -7.205 -10.315 1.00 98.31 106 LEU A CA 1
ATOM 896 C C . LEU A 1 106 ? 11.529 -7.754 -11.428 1.00 98.31 106 LEU A C 1
ATOM 898 O O . LEU A 1 106 ? 11.869 -7.607 -12.599 1.00 98.31 106 LEU A O 1
ATOM 902 N N . PHE A 1 107 ? 10.378 -8.335 -11.081 1.00 98.00 107 PHE A N 1
ATOM 903 C CA . PHE A 1 107 ? 9.389 -8.772 -12.061 1.00 98.00 107 PHE A CA 1
ATOM 904 C C . PHE A 1 107 ? 8.868 -7.594 -12.894 1.00 98.00 107 PHE A C 1
ATOM 906 O O . PHE A 1 107 ? 8.833 -7.691 -14.119 1.00 98.00 107 PHE A O 1
ATOM 913 N N . TYR A 1 108 ? 8.548 -6.457 -12.267 1.00 97.88 108 TYR A N 1
ATOM 914 C CA . TYR A 1 108 ? 8.135 -5.250 -12.989 1.00 97.88 108 TYR A CA 1
ATOM 915 C C . TYR A 1 108 ? 9.252 -4.752 -13.910 1.00 97.88 108 TYR A C 1
ATOM 917 O O . TYR A 1 108 ? 9.003 -4.500 -15.081 1.00 97.88 108 TYR A O 1
ATOM 925 N N . ILE A 1 109 ? 10.498 -4.672 -13.430 1.00 98.44 109 ILE A N 1
ATOM 926 C CA . ILE A 1 109 ? 11.646 -4.292 -14.270 1.00 98.44 109 ILE A CA 1
ATOM 927 C C . ILE A 1 109 ? 11.776 -5.240 -15.469 1.00 98.44 109 ILE A C 1
ATOM 929 O O . ILE A 1 109 ? 11.915 -4.773 -16.596 1.00 98.44 109 ILE A O 1
ATOM 933 N N . GLY A 1 110 ? 11.687 -6.554 -15.246 1.00 98.50 110 GLY A N 1
ATOM 934 C CA . GLY A 1 110 ? 11.743 -7.562 -16.305 1.00 98.50 110 GLY A CA 1
ATOM 935 C C . GLY A 1 110 ? 10.628 -7.403 -17.339 1.00 98.50 110 GLY A C 1
ATOM 936 O O . GLY A 1 110 ? 10.894 -7.473 -18.537 1.00 98.50 110 GLY A O 1
ATOM 937 N N . PHE A 1 111 ? 9.404 -7.111 -16.892 1.00 98.00 111 PHE A N 1
ATOM 938 C CA . PHE A 1 111 ? 8.278 -6.807 -17.775 1.00 98.00 111 PHE A CA 1
ATOM 939 C C . PHE A 1 111 ? 8.574 -5.584 -18.654 1.00 98.00 111 PHE A C 1
ATOM 941 O O . PHE A 1 111 ? 8.416 -5.638 -19.870 1.00 98.00 111 PHE A O 1
ATOM 948 N N . TYR A 1 112 ? 9.083 -4.500 -18.066 1.00 98.25 112 TYR A N 1
ATOM 949 C CA . TYR A 1 112 ? 9.463 -3.309 -18.825 1.00 98.25 112 TYR A CA 1
ATOM 950 C C . TYR A 1 112 ? 10.600 -3.588 -19.813 1.00 98.25 112 TYR A C 1
ATOM 952 O O . TYR A 1 112 ? 10.517 -3.157 -20.953 1.00 98.25 112 TYR A O 1
ATOM 960 N N . ILE A 1 113 ? 11.626 -4.350 -19.432 1.00 98.50 113 ILE A N 1
ATOM 961 C CA . ILE A 1 113 ? 12.710 -4.730 -20.354 1.00 98.50 113 ILE A CA 1
ATOM 962 C C . ILE A 1 113 ? 12.174 -5.510 -21.561 1.00 98.50 113 ILE A C 1
ATOM 964 O O . ILE A 1 113 ? 12.649 -5.304 -22.674 1.00 98.50 113 ILE A O 1
ATOM 968 N N . ALA A 1 114 ? 11.205 -6.402 -21.352 1.00 98.44 114 ALA A N 1
ATOM 969 C CA . ALA A 1 114 ? 10.685 -7.248 -22.421 1.00 98.44 114 ALA A CA 1
ATOM 970 C C . ALA A 1 114 ? 9.682 -6.537 -23.344 1.00 98.44 114 ALA A C 1
ATO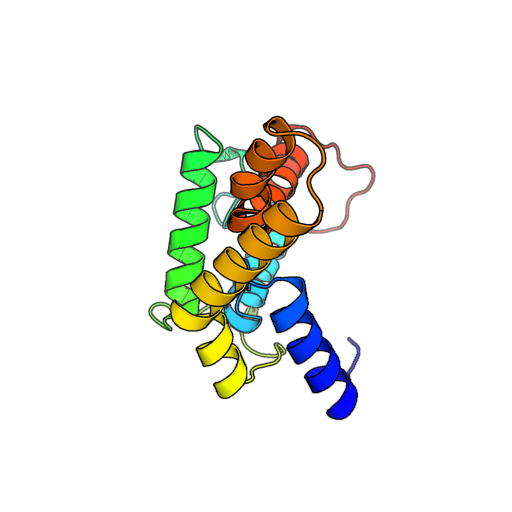M 972 O O . ALA A 1 114 ? 9.592 -6.897 -24.516 1.00 98.44 114 ALA A O 1
ATOM 973 N N . PHE A 1 115 ? 8.934 -5.555 -22.829 1.00 98.19 115 PHE A N 1
ATOM 974 C CA . PHE A 1 115 ? 7.778 -4.984 -23.531 1.00 98.19 115 PHE A CA 1
ATOM 975 C C . PHE A 1 115 ? 7.822 -3.463 -23.741 1.00 98.19 115 PHE A C 1
ATOM 977 O O . PHE A 1 115 ? 7.010 -2.947 -24.506 1.00 98.19 115 PHE A O 1
ATOM 984 N N . ALA A 1 116 ? 8.717 -2.716 -23.088 1.00 97.75 116 ALA A N 1
ATOM 985 C CA . ALA A 1 116 ? 8.780 -1.267 -23.271 1.00 97.75 116 ALA A CA 1
ATOM 986 C C . ALA A 1 116 ? 9.446 -0.909 -24.607 1.00 97.75 116 ALA A C 1
ATOM 988 O O . ALA A 1 116 ? 10.645 -1.100 -24.793 1.00 97.75 116 ALA A O 1
ATOM 989 N N . GLU A 1 117 ? 8.673 -0.319 -25.517 1.00 98.00 117 GLU A N 1
ATOM 990 C CA . GLU A 1 117 ? 9.160 0.128 -26.830 1.00 98.00 117 GLU A CA 1
ATOM 991 C C . GLU A 1 117 ? 10.064 1.369 -26.739 1.00 98.00 117 GLU A C 1
ATOM 993 O O . GLU A 1 117 ? 10.931 1.583 -27.586 1.00 98.00 117 GLU A O 1
ATOM 998 N N . TYR A 1 118 ? 9.881 2.191 -25.699 1.00 98.00 118 TYR A N 1
ATOM 999 C CA . TYR A 1 118 ? 10.577 3.467 -25.538 1.00 98.00 118 TYR A CA 1
ATOM 1000 C C . TYR A 1 118 ? 11.138 3.651 -24.125 1.00 98.00 118 TYR A C 1
ATOM 1002 O O . TYR A 1 118 ? 10.503 3.309 -23.127 1.00 98.00 118 TYR A O 1
ATOM 1010 N N . TRP A 1 119 ? 12.307 4.294 -24.028 1.00 97.12 119 TRP A N 1
ATOM 1011 C CA . TRP A 1 119 ? 13.027 4.502 -22.764 1.00 97.12 119 TRP A CA 1
ATOM 1012 C C . TRP A 1 119 ? 12.211 5.262 -21.705 1.00 97.12 119 TRP A C 1
ATOM 1014 O O . TRP A 1 119 ? 12.353 5.004 -20.513 1.00 97.12 119 TRP A O 1
ATOM 1024 N N . TRP A 1 120 ? 11.338 6.187 -22.115 1.00 97.69 120 TRP A N 1
ATOM 1025 C CA . TRP A 1 120 ? 10.567 7.006 -21.178 1.00 97.69 120 TRP A CA 1
ATOM 1026 C C . TRP A 1 120 ? 9.528 6.183 -20.413 1.00 97.69 120 TRP A C 1
ATOM 1028 O O . TRP A 1 120 ? 9.133 6.578 -19.321 1.00 97.69 120 TRP A O 1
ATOM 1038 N N . MET A 1 121 ? 9.120 5.015 -20.923 1.00 97.94 121 MET A N 1
ATOM 1039 C CA . MET A 1 121 ? 8.199 4.129 -20.208 1.00 97.94 121 MET A CA 1
ATOM 1040 C C . MET A 1 121 ? 8.801 3.683 -18.873 1.00 97.94 121 MET A C 1
ATOM 1042 O O . MET A 1 121 ? 8.080 3.571 -17.887 1.00 97.94 121 MET A O 1
ATOM 1046 N N . PHE A 1 122 ? 10.127 3.534 -18.783 1.00 97.38 122 PHE A N 1
ATOM 1047 C CA . PHE A 1 122 ? 10.811 3.198 -17.532 1.00 97.38 122 PHE A CA 1
ATOM 1048 C C . PHE A 1 122 ? 10.617 4.260 -16.434 1.00 97.38 122 PHE A C 1
ATOM 1050 O O . PHE A 1 122 ? 10.744 3.937 -15.254 1.00 97.38 122 PHE A O 1
ATOM 1057 N N . LEU A 1 123 ? 10.225 5.494 -16.777 1.00 97.12 123 LEU A N 1
ATOM 1058 C CA . LEU A 1 123 ? 9.842 6.522 -15.798 1.00 97.12 123 LEU A CA 1
ATOM 1059 C C . LEU A 1 123 ? 8.554 6.172 -15.030 1.00 97.12 123 LEU A C 1
ATOM 1061 O O . LEU A 1 123 ? 8.281 6.776 -13.996 1.00 97.12 123 LEU A O 1
ATOM 1065 N N . LEU A 1 124 ? 7.780 5.184 -15.493 1.00 96.56 124 LEU A N 1
ATOM 1066 C CA . LEU A 1 124 ? 6.603 4.654 -14.798 1.00 96.56 124 LEU A CA 1
ATOM 1067 C C . LEU A 1 124 ? 6.962 3.614 -13.722 1.00 96.56 124 LEU A C 1
ATOM 1069 O O . LEU A 1 124 ? 6.119 3.290 -12.887 1.00 96.56 124 LEU A O 1
ATOM 1073 N N . LEU A 1 125 ? 8.190 3.083 -13.703 1.00 96.69 125 LEU A N 1
ATOM 1074 C CA . LEU A 1 125 ? 8.606 2.095 -12.698 1.00 96.69 125 LEU A CA 1
ATOM 1075 C C . LEU A 1 125 ? 8.484 2.618 -11.255 1.00 96.69 125 LEU A C 1
ATOM 1077 O O . LEU A 1 125 ? 7.908 1.903 -10.434 1.00 96.69 125 LEU A O 1
ATOM 1081 N N . PRO A 1 126 ? 8.921 3.852 -10.919 1.00 95.31 126 PRO A N 1
ATOM 1082 C CA . PRO A 1 126 ? 8.679 4.427 -9.596 1.00 95.31 126 PRO A CA 1
ATOM 1083 C C . PRO A 1 126 ? 7.200 4.432 -9.188 1.00 95.31 126 PRO A C 1
ATOM 1085 O O . PRO A 1 126 ? 6.891 4.156 -8.030 1.00 95.31 126 PRO A O 1
ATOM 1088 N N . ILE A 1 127 ? 6.290 4.687 -10.138 1.00 94.50 127 ILE A N 1
ATOM 1089 C CA . ILE A 1 127 ? 4.840 4.653 -9.902 1.00 94.50 127 ILE A CA 1
ATOM 1090 C C . ILE A 1 127 ? 4.398 3.221 -9.592 1.00 94.50 127 ILE A C 1
ATOM 1092 O O . ILE A 1 127 ? 3.725 2.999 -8.590 1.00 94.50 127 ILE A O 1
ATOM 1096 N N . HIS A 1 128 ? 4.831 2.233 -10.378 1.00 94.00 128 HIS A N 1
ATOM 1097 C CA . HIS A 1 128 ? 4.497 0.826 -10.139 1.00 94.00 128 HIS A CA 1
ATOM 1098 C C . HIS A 1 128 ? 5.027 0.289 -8.807 1.00 94.00 128 HIS A C 1
ATOM 1100 O O . HIS A 1 128 ? 4.320 -0.442 -8.112 1.00 94.00 128 HIS A O 1
ATOM 1106 N N . PHE A 1 129 ? 6.238 0.679 -8.403 1.00 95.00 129 PHE A N 1
ATOM 1107 C CA . PHE A 1 129 ? 6.790 0.266 -7.112 1.00 95.00 129 PHE A CA 1
ATOM 1108 C C . PHE A 1 129 ? 5.985 0.810 -5.928 1.00 95.00 129 PHE A C 1
ATOM 1110 O O . PHE A 1 129 ? 5.874 0.122 -4.909 1.00 95.00 129 PHE A O 1
ATOM 1117 N N . LEU A 1 130 ? 5.431 2.020 -6.072 1.00 93.25 130 LEU A N 1
ATOM 1118 C CA . LEU A 1 130 ? 4.804 2.806 -5.007 1.00 93.25 130 LEU A CA 1
ATOM 1119 C C . LEU A 1 130 ? 3.302 3.055 -5.228 1.00 93.25 130 LEU A C 1
ATOM 1121 O O . LEU A 1 130 ? 2.752 3.989 -4.639 1.00 93.25 130 LEU A O 1
ATOM 1125 N N . MET A 1 131 ? 2.624 2.234 -6.038 1.00 93.88 131 MET A N 1
ATOM 1126 C CA . MET A 1 131 ? 1.209 2.448 -6.369 1.00 93.88 131 MET A CA 1
ATOM 1127 C C . MET A 1 131 ? 0.314 2.523 -5.130 1.00 93.88 131 MET A C 1
ATOM 1129 O O . MET A 1 131 ? -0.551 3.388 -5.070 1.00 93.88 131 MET A O 1
ATOM 1133 N N . GLY A 1 132 ? 0.539 1.676 -4.118 1.00 90.75 132 GLY A N 1
ATOM 1134 C CA . GLY A 1 132 ? -0.261 1.687 -2.886 1.00 90.75 132 GLY A CA 1
ATOM 1135 C C . GLY A 1 132 ? -0.244 3.051 -2.177 1.00 90.75 132 GLY A C 1
ATOM 1136 O O . GLY A 1 132 ? -1.295 3.682 -2.055 1.00 90.75 132 GLY A O 1
ATOM 1137 N N . PRO A 1 133 ? 0.931 3.549 -1.743 1.00 90.31 133 PRO A N 1
ATOM 1138 C CA . PRO A 1 133 ? 1.055 4.884 -1.161 1.00 90.31 133 PRO A CA 1
ATOM 1139 C C . PRO A 1 133 ? 0.571 6.010 -2.080 1.00 90.31 133 PRO A C 1
ATOM 1141 O O . PRO A 1 133 ? -0.047 6.951 -1.593 1.00 90.31 133 PRO A O 1
ATOM 1144 N N . LEU A 1 134 ? 0.823 5.923 -3.389 1.00 92.56 134 LEU A N 1
ATOM 1145 C CA . LEU A 1 134 ? 0.389 6.948 -4.337 1.00 92.56 134 LEU A CA 1
ATOM 1146 C C . LEU A 1 134 ? -1.141 7.029 -4.422 1.00 92.56 134 LEU A C 1
ATOM 1148 O O . LEU A 1 134 ? -1.698 8.117 -4.311 1.00 92.56 134 LEU A O 1
ATOM 1152 N N . HIS A 1 135 ? -1.824 5.893 -4.568 1.00 91.69 135 HIS A N 1
ATOM 1153 C CA . HIS A 1 135 ? -3.287 5.845 -4.589 1.00 91.69 135 HIS A CA 1
ATOM 1154 C C . HIS A 1 135 ? -3.881 6.308 -3.260 1.00 91.69 135 HIS A C 1
ATOM 1156 O O . HIS A 1 135 ? -4.824 7.093 -3.268 1.00 91.69 135 HIS A O 1
ATOM 1162 N N . GLY A 1 136 ? -3.302 5.886 -2.131 1.00 88.81 136 GLY A N 1
ATOM 1163 C CA . GLY A 1 136 ? -3.719 6.359 -0.810 1.00 88.81 136 GLY A CA 1
ATOM 1164 C C . GLY A 1 136 ? -3.583 7.876 -0.671 1.00 88.81 136 GLY A C 1
ATOM 1165 O O . GLY A 1 136 ? -4.511 8.534 -0.216 1.00 88.81 136 GLY A O 1
ATOM 1166 N N . ALA A 1 137 ? -2.471 8.449 -1.141 1.00 90.69 137 ALA A N 1
ATOM 1167 C CA . ALA A 1 137 ? -2.284 9.895 -1.159 1.00 90.69 137 ALA A CA 1
ATOM 1168 C C . ALA A 1 137 ? -3.337 10.588 -2.029 1.00 90.69 137 ALA A C 1
ATOM 1170 O O . ALA A 1 137 ? -3.924 11.564 -1.587 1.00 90.69 137 ALA A O 1
ATOM 1171 N N . ILE A 1 138 ? -3.608 10.084 -3.236 1.00 90.94 138 ILE A N 1
ATOM 1172 C CA . ILE A 1 138 ? -4.603 10.675 -4.142 1.00 90.94 138 ILE A CA 1
ATOM 1173 C C . ILE A 1 138 ? -6.000 10.631 -3.518 1.00 90.94 138 ILE A C 1
ATOM 1175 O O . ILE A 1 138 ? -6.658 11.665 -3.450 1.00 90.94 138 ILE A O 1
ATOM 1179 N N . VAL A 1 139 ? -6.449 9.466 -3.050 1.00 89.06 139 VAL A N 1
ATOM 1180 C CA . VAL A 1 139 ? -7.806 9.302 -2.510 1.00 89.06 139 VAL A CA 1
ATOM 1181 C C . VAL A 1 139 ? -7.978 10.113 -1.228 1.00 89.06 139 VAL A C 1
ATOM 1183 O O . VAL A 1 139 ? -8.916 10.897 -1.141 1.00 89.06 139 VAL A O 1
ATOM 1186 N N . ASN A 1 140 ? -7.041 10.018 -0.285 1.00 87.25 140 ASN A N 1
ATOM 1187 C CA . ASN A 1 140 ? -7.193 10.682 1.010 1.00 87.25 140 ASN A CA 1
ATOM 1188 C C . ASN A 1 140 ? -6.947 12.191 0.905 1.00 87.25 140 ASN A C 1
ATOM 1190 O O . ASN A 1 140 ? -7.715 12.991 1.425 1.00 87.25 140 ASN A O 1
ATOM 1194 N N . TRP A 1 141 ? -5.898 12.616 0.194 1.00 90.44 141 TRP A N 1
ATOM 1195 C CA . TRP A 1 141 ? -5.605 14.041 0.066 1.00 90.44 141 TRP A CA 1
ATOM 1196 C C . TRP A 1 141 ? -6.590 14.729 -0.867 1.00 90.44 141 TRP A C 1
ATOM 1198 O O .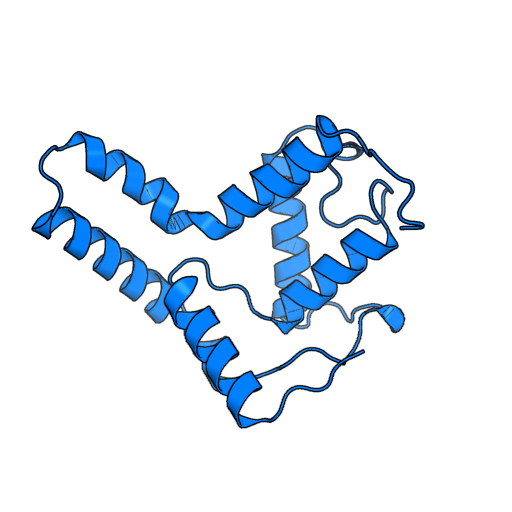 TRP A 1 141 ? -7.242 15.688 -0.469 1.00 90.44 141 TRP A O 1
ATOM 1208 N N . CYS A 1 142 ? -6.697 14.273 -2.117 1.00 88.56 142 CYS A N 1
ATOM 1209 C CA . CYS A 1 142 ? -7.526 14.970 -3.092 1.00 88.56 142 CYS A CA 1
ATOM 1210 C C . CYS A 1 142 ? -9.015 14.760 -2.811 1.00 88.56 142 CYS A C 1
ATOM 1212 O O . CYS A 1 142 ? -9.780 15.704 -2.993 1.00 88.56 142 CYS A O 1
ATOM 1214 N N . GLY A 1 143 ? -9.416 13.574 -2.342 1.00 85.94 143 GLY A N 1
ATOM 1215 C CA . GLY A 1 143 ? -10.808 13.278 -2.003 1.00 85.94 143 GLY A CA 1
ATOM 1216 C C . GLY A 1 143 ? -11.348 14.172 -0.891 1.00 85.94 143 GLY A C 1
ATOM 1217 O O . GLY A 1 143 ? -12.408 14.754 -1.069 1.00 85.94 143 GLY A O 1
ATOM 1218 N N . HIS A 1 144 ? -10.592 14.377 0.189 1.00 86.06 144 HIS A N 1
ATOM 1219 C CA . HIS A 1 144 ? -11.070 15.176 1.325 1.00 86.06 144 HIS A CA 1
ATOM 1220 C C . HIS A 1 144 ? -10.747 16.666 1.188 1.00 86.06 144 HIS A C 1
ATOM 1222 O O . HIS A 1 144 ? -11.535 17.521 1.574 1.00 86.06 144 HIS A O 1
ATOM 1228 N N . LYS A 1 145 ? -9.604 17.022 0.586 1.00 85.88 145 LYS A N 1
ATOM 1229 C CA . LYS A 1 145 ? -9.211 18.436 0.465 1.00 85.88 145 LYS A CA 1
ATOM 1230 C C . LYS A 1 145 ? -9.917 19.168 -0.669 1.00 85.88 145 LYS A C 1
ATOM 1232 O O . LYS A 1 145 ? -10.134 20.375 -0.566 1.00 85.88 145 LYS A O 1
ATOM 1237 N N . TYR A 1 146 ? -10.175 18.474 -1.776 1.00 86.94 146 TYR A N 1
ATOM 1238 C CA . TYR A 1 146 ? -10.727 19.072 -2.996 1.00 86.94 146 TYR A CA 1
ATOM 1239 C C . TYR A 1 146 ? -12.063 18.462 -3.413 1.00 86.94 146 TYR A C 1
ATOM 1241 O O . TYR A 1 146 ? -12.766 19.062 -4.227 1.00 86.94 146 TYR A O 1
ATOM 1249 N N . GLY A 1 147 ? -12.393 17.270 -2.916 1.00 83.50 147 GLY A N 1
ATOM 1250 C CA . GLY A 1 147 ? -13.682 16.653 -3.169 1.00 83.50 147 GLY A CA 1
ATOM 1251 C C . GLY A 1 147 ? -14.803 17.372 -2.431 1.00 83.50 147 GLY A C 1
ATOM 1252 O O . GLY A 1 147 ? -14.594 18.143 -1.498 1.00 83.50 147 GLY A O 1
ATOM 1253 N N . TYR A 1 148 ? -16.013 17.129 -2.907 1.00 81.31 148 TYR A N 1
ATOM 1254 C CA . TYR A 1 148 ? -17.242 17.635 -2.323 1.00 81.31 148 TYR A CA 1
ATOM 1255 C C . TYR A 1 148 ? -18.118 16.440 -1.969 1.00 81.31 148 TYR A C 1
ATOM 1257 O O . TYR A 1 148 ? -18.079 15.418 -2.661 1.00 81.31 148 TYR A O 1
ATOM 1265 N N . SER A 1 149 ? -18.916 16.568 -0.912 1.00 78.25 149 SER A N 1
ATOM 1266 C CA . SER A 1 149 ? -19.924 15.563 -0.607 1.00 78.25 149 SER A CA 1
ATOM 1267 C C . SER A 1 149 ? -21.228 15.891 -1.326 1.00 78.25 149 SER A C 1
ATOM 1269 O O . SER A 1 149 ? -21.740 17.007 -1.235 1.00 78.25 149 SER A O 1
ATOM 1271 N N . ASN A 1 150 ? -21.754 14.916 -2.064 1.00 81.19 150 ASN A N 1
ATOM 1272 C CA . ASN A 1 150 ? -23.064 15.025 -2.708 1.00 81.19 150 ASN A CA 1
ATOM 1273 C C . ASN A 1 150 ? -24.216 14.746 -1.733 1.00 81.19 150 ASN A C 1
ATOM 1275 O O . ASN A 1 150 ? -25.312 15.279 -1.910 1.00 81.19 150 ASN A O 1
ATOM 1279 N N . HIS A 1 151 ? -23.976 13.898 -0.731 1.00 82.25 151 HIS A N 1
ATOM 1280 C CA . HIS A 1 151 ? -24.971 13.401 0.213 1.00 82.25 151 HIS A CA 1
ATOM 1281 C C . HIS A 1 151 ? -24.338 13.271 1.597 1.00 82.25 151 HIS A C 1
ATOM 1283 O O . HIS A 1 151 ? -23.167 12.925 1.705 1.00 82.25 151 HIS A O 1
ATOM 1289 N N . ASP A 1 152 ? -25.111 13.546 2.642 1.00 76.94 152 ASP A N 1
ATOM 1290 C CA . ASP A 1 152 ? -24.694 13.223 4.003 1.00 76.94 152 ASP A CA 1
ATOM 1291 C C . ASP A 1 152 ? -24.707 11.697 4.160 1.00 76.94 152 ASP A C 1
ATOM 1293 O O . ASP A 1 152 ? -25.733 11.064 3.889 1.00 76.94 152 ASP A O 1
ATOM 1297 N N . ASN A 1 153 ? -23.555 11.109 4.488 1.00 71.44 153 ASN A N 1
ATOM 1298 C CA . ASN A 1 153 ? -23.417 9.663 4.649 1.00 71.44 153 ASN A CA 1
ATOM 1299 C C . ASN A 1 153 ? -23.552 9.233 6.121 1.00 71.44 153 ASN A C 1
ATOM 1301 O O . ASN A 1 153 ? -23.414 8.038 6.393 1.00 71.44 153 ASN A O 1
ATOM 1305 N N . ASP A 1 154 ? -23.848 10.172 7.034 1.00 66.19 154 ASP A N 1
ATOM 1306 C CA . ASP A 1 154 ? -23.865 9.961 8.488 1.00 66.19 154 ASP A CA 1
ATOM 1307 C C . ASP A 1 154 ? -22.548 9.331 9.012 1.00 66.19 154 ASP A C 1
ATOM 1309 O O . ASP A 1 154 ? -22.572 8.506 9.935 1.00 66.19 154 ASP A O 1
ATOM 1313 N N . ASP A 1 155 ? -21.412 9.683 8.393 1.00 62.62 155 ASP A N 1
ATOM 1314 C CA . ASP A 1 155 ? -20.053 9.218 8.716 1.00 62.62 155 ASP A CA 1
ATOM 1315 C C . ASP A 1 155 ? -19.244 10.197 9.590 1.00 62.62 155 ASP A C 1
ATOM 1317 O O . ASP A 1 155 ? -19.392 11.433 9.456 1.00 62.62 155 ASP A O 1
#

Foldseek 3Di:
DDDDDPVVLVVVLVVQLVVCFLNRAFFLLVQLLVVQCVVQPCHPSRLQAQVPDPDLVRSLVSSVVSSVCVLVVVDDGPPVSDDPTDDDPVSSCLSPDPVRNVVSLVVVVVVCVVDPPDPCVVVCSVCSSCVNSVVVSCCNVCCNVPNDDPDDPVD

Sequence (155 aa):
MFKMEPFWEKFFYLILLISQGSSFLNPRAYAILHRMHHAYSDTEKDPHSPHFFKDVFGMMIATKNMYMNYLKHKIEPEPAFRGNYPEWPLVDRIGDSWIWRISCGLFYIGFYIAFAEYWWMFLLLPIHFLMGPLHGAIVNWCGHKYGYSNHDNDD